Protein AF-A0AAE1KRM5-F1 (afdb_monomer)

Sequence (100 aa):
MLRPPDTVAEANEVTDGQGRATGKGRSDSAGNYRTISLISHASKVMLRIILDRLKPQAENIIAEEQAGFRKGRSTIEQIFNLRLLCEKHSNTRESSTTSS

Organism: Petrolisthes cinctipes (NCBI:txid88211)

Foldseek 3Di:
DDDDDDDDDPPPDDDDDDPDPPVQPDPPDPVRDDDDDDDDPVVVVVVVVVCVVCQVVVVVVDDPLDQPPHPPRDPVVNVVVVVVVVVVVVVVVVVVVVPD

pLDDT: mean 77.48, std 19.53, range [36.22, 97.81]

Structure (mmCIF, N/CA/C/O backbone):
data_AF-A0AAE1KRM5-F1
#
_entry.id   AF-A0AAE1KRM5-F1
#
loop_
_atom_site.group_PDB
_atom_site.id
_atom_site.type_symbol
_atom_site.label_atom_id
_atom_site.label_alt_id
_atom_site.label_comp_id
_atom_site.label_asym_id
_atom_site.label_entity_id
_atom_site.label_seq_id
_atom_site.pdbx_PDB_ins_code
_atom_site.Cartn_x
_atom_site.Cartn_y
_atom_site.Cartn_z
_atom_site.occupancy
_atom_site.B_iso_or_equiv
_atom_site.auth_seq_id
_atom_site.auth_comp_id
_atom_site.auth_asym_id
_atom_site.auth_atom_id
_atom_site.pdbx_PDB_model_num
ATOM 1 N N . MET A 1 1 ? 28.192 -60.877 30.411 1.00 42.03 1 MET A N 1
ATOM 2 C CA . MET A 1 1 ? 27.270 -59.976 29.689 1.00 42.03 1 MET A CA 1
ATOM 3 C C . MET A 1 1 ? 26.685 -59.019 30.720 1.00 42.03 1 MET A C 1
ATOM 5 O O . MET A 1 1 ? 25.714 -59.351 31.385 1.00 42.03 1 MET A O 1
ATOM 9 N N . LEU A 1 2 ? 27.401 -57.925 30.991 1.00 42.94 2 LEU A N 1
ATOM 10 C CA . LEU A 1 2 ? 27.091 -56.989 32.076 1.00 42.94 2 LEU A CA 1
ATOM 11 C C . LEU A 1 2 ? 26.034 -55.997 31.567 1.00 42.94 2 LEU A C 1
ATOM 13 O O . LEU A 1 2 ? 26.283 -55.306 30.582 1.00 42.94 2 LEU A O 1
ATOM 17 N N . ARG A 1 3 ? 24.852 -55.960 32.193 1.00 52.88 3 ARG A N 1
ATOM 18 C CA . ARG A 1 3 ? 23.859 -54.904 31.946 1.00 52.88 3 ARG A CA 1
ATOM 19 C C . ARG A 1 3 ? 24.357 -53.601 32.590 1.00 52.88 3 ARG A C 1
ATOM 21 O O . ARG A 1 3 ? 24.772 -53.666 33.748 1.00 52.88 3 ARG A O 1
ATOM 28 N N . PRO A 1 4 ? 24.344 -52.455 31.889 1.00 60.34 4 PRO A N 1
ATOM 29 C CA . PRO A 1 4 ? 24.636 -51.174 32.516 1.00 60.34 4 PRO A CA 1
ATOM 30 C C . PRO A 1 4 ? 23.488 -50.751 33.455 1.00 60.34 4 PRO A C 1
ATOM 32 O O . PRO A 1 4 ? 22.331 -51.064 33.164 1.00 60.34 4 PRO A O 1
ATOM 35 N N . PRO A 1 5 ? 23.808 -50.092 34.583 1.00 53.25 5 PRO A N 1
ATOM 36 C CA . PRO A 1 5 ? 22.839 -49.631 35.572 1.00 53.25 5 PRO A CA 1
ATOM 37 C C . PRO A 1 5 ? 22.061 -48.403 35.085 1.00 53.25 5 PRO A C 1
ATOM 39 O O . PRO A 1 5 ? 22.586 -47.566 34.352 1.00 53.25 5 PRO A O 1
ATOM 42 N N . ASP A 1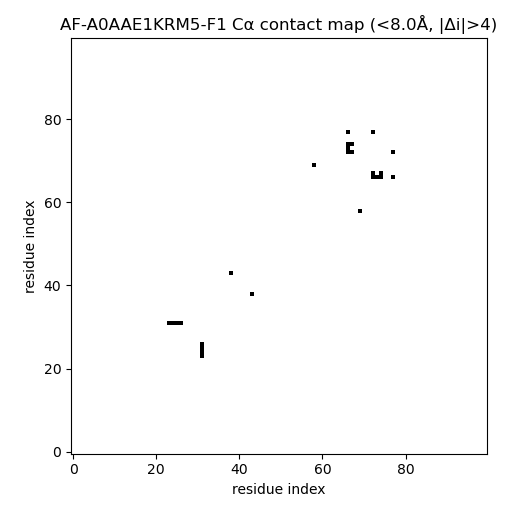 6 ? 20.813 -48.312 35.538 1.00 48.34 6 ASP A N 1
ATOM 43 C CA . ASP A 1 6 ? 19.918 -47.178 35.349 1.00 48.34 6 ASP A CA 1
ATOM 44 C C . ASP A 1 6 ? 20.537 -45.887 35.911 1.00 48.34 6 ASP A C 1
ATOM 46 O O . ASP A 1 6 ? 20.768 -45.772 37.115 1.00 48.34 6 ASP A O 1
ATOM 50 N N . THR A 1 7 ? 20.753 -44.890 35.050 1.00 51.34 7 THR A N 1
ATOM 51 C CA . THR A 1 7 ? 21.002 -43.507 35.476 1.00 51.34 7 THR A CA 1
ATOM 52 C C . THR A 1 7 ? 19.821 -42.660 35.043 1.00 51.34 7 THR A C 1
ATOM 54 O O . THR A 1 7 ? 19.734 -42.183 33.912 1.00 51.34 7 THR A O 1
ATOM 57 N N . VAL A 1 8 ? 18.899 -42.485 35.982 1.00 48.94 8 VAL A N 1
ATOM 58 C CA . VAL A 1 8 ? 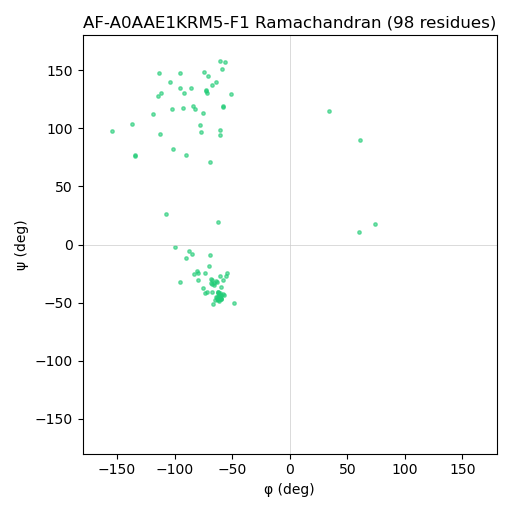17.959 -41.370 36.004 1.00 48.94 8 VAL A CA 1
ATOM 59 C C . VAL A 1 8 ? 18.747 -40.056 36.024 1.00 48.94 8 VAL A C 1
ATOM 61 O O . VAL A 1 8 ? 19.509 -39.785 36.947 1.00 48.94 8 VAL A O 1
ATOM 64 N N . ALA A 1 9 ? 18.571 -39.237 34.992 1.00 43.41 9 ALA A N 1
ATOM 65 C CA . ALA A 1 9 ? 18.922 -37.821 35.009 1.00 43.41 9 ALA A CA 1
ATOM 66 C C . ALA A 1 9 ? 17.745 -37.052 34.408 1.00 43.41 9 ALA A C 1
ATOM 68 O O . ALA A 1 9 ? 17.715 -36.676 33.238 1.00 43.41 9 ALA A O 1
ATOM 69 N N . GLU A 1 10 ? 16.728 -36.909 35.247 1.00 44.59 10 GLU A N 1
ATOM 70 C CA . GLU A 1 10 ? 15.663 -35.931 35.124 1.00 44.59 10 GLU A CA 1
ATOM 71 C C . GLU A 1 10 ? 16.294 -34.531 35.177 1.00 44.59 10 GLU A C 1
ATOM 73 O O . GLU A 1 10 ? 16.635 -34.024 36.242 1.00 44.59 10 GLU A O 1
ATOM 78 N N . ALA A 1 11 ? 16.501 -33.912 34.014 1.00 41.31 11 ALA A N 1
ATOM 79 C CA . ALA A 1 11 ? 16.786 -32.485 33.918 1.00 41.31 11 ALA A CA 1
ATOM 80 C C . ALA A 1 11 ? 15.452 -31.745 33.787 1.00 41.31 11 ALA A C 1
ATOM 82 O O . ALA A 1 11 ? 15.022 -31.355 32.702 1.00 41.31 11 ALA A O 1
ATOM 83 N N . ASN A 1 12 ? 14.771 -31.616 34.922 1.00 41.84 12 ASN A N 1
ATOM 84 C CA . ASN A 1 12 ? 13.697 -30.659 35.095 1.00 41.84 12 ASN A CA 1
ATOM 85 C C . ASN A 1 12 ? 14.330 -29.277 35.307 1.00 41.84 12 ASN A C 1
ATOM 87 O O . ASN A 1 12 ? 14.739 -28.943 36.416 1.00 41.84 12 ASN A O 1
ATOM 91 N N . GLU A 1 13 ? 14.433 -28.482 34.245 1.00 40.88 13 GLU A N 1
ATOM 92 C CA . GLU A 1 13 ? 14.725 -27.053 34.360 1.00 40.88 13 GLU A CA 1
ATOM 93 C C . GLU A 1 13 ? 13.413 -26.277 34.183 1.00 40.88 13 GLU A C 1
ATOM 95 O O . GLU A 1 13 ? 13.059 -25.797 33.106 1.00 40.88 13 GLU A O 1
ATOM 100 N N . VAL A 1 14 ? 12.653 -26.185 35.276 1.00 53.19 14 VAL A N 1
ATOM 101 C CA . VAL A 1 14 ? 11.682 -25.106 35.459 1.00 53.19 14 VAL A CA 1
ATOM 102 C C . VAL A 1 14 ? 12.481 -23.861 35.815 1.00 53.19 14 VAL A C 1
ATOM 104 O O . VAL A 1 14 ? 13.024 -23.787 36.911 1.00 53.19 14 VAL A O 1
ATOM 107 N N . THR A 1 15 ? 12.498 -22.858 34.939 1.00 43.25 15 THR A N 1
ATOM 108 C CA . THR A 1 15 ? 12.553 -21.464 35.396 1.00 43.25 15 THR A CA 1
ATOM 109 C C . THR A 1 15 ? 11.593 -20.603 34.583 1.00 43.25 15 THR A C 1
ATOM 111 O O . THR A 1 15 ? 11.791 -20.294 33.412 1.00 43.25 15 THR A O 1
ATOM 114 N N . ASP A 1 16 ? 10.483 -20.309 35.252 1.00 36.22 16 ASP A N 1
ATOM 115 C CA . ASP A 1 16 ? 9.787 -19.032 35.308 1.00 36.22 16 ASP A CA 1
ATOM 116 C C . ASP A 1 16 ? 9.772 -18.124 34.071 1.00 36.22 16 ASP A C 1
ATOM 118 O O . ASP A 1 16 ? 10.731 -17.451 33.701 1.00 36.22 16 ASP A O 1
ATOM 122 N N . GLY A 1 17 ? 8.550 -17.962 33.564 1.00 50.78 17 GLY A N 1
ATOM 123 C CA . GLY 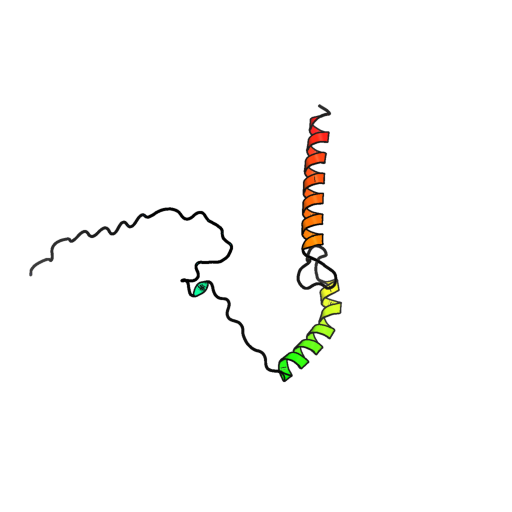A 1 17 ? 7.902 -16.659 33.643 1.00 50.78 17 GLY A CA 1
ATOM 124 C C . GLY A 1 17 ? 8.618 -15.511 32.943 1.00 50.78 17 GLY A C 1
ATOM 125 O O . GLY A 1 17 ? 9.299 -14.708 33.569 1.00 50.78 17 GLY A O 1
ATOM 126 N N . GLN A 1 18 ? 8.290 -15.302 31.669 1.00 43.47 18 GLN A N 1
ATOM 127 C CA . GLN A 1 18 ? 8.357 -13.962 31.094 1.00 43.47 18 GLN A CA 1
ATOM 128 C C . GLN A 1 18 ? 7.108 -13.654 30.274 1.00 43.47 18 GLN A C 1
ATOM 130 O O . GLN A 1 18 ? 7.096 -13.586 29.046 1.00 43.47 18 GLN A O 1
ATOM 135 N N . GLY A 1 19 ? 6.038 -13.370 31.016 1.00 49.34 19 GLY A N 1
ATOM 136 C CA . GLY A 1 19 ? 5.074 -12.372 30.591 1.00 49.34 19 GLY A CA 1
ATOM 137 C C . GLY A 1 19 ? 5.78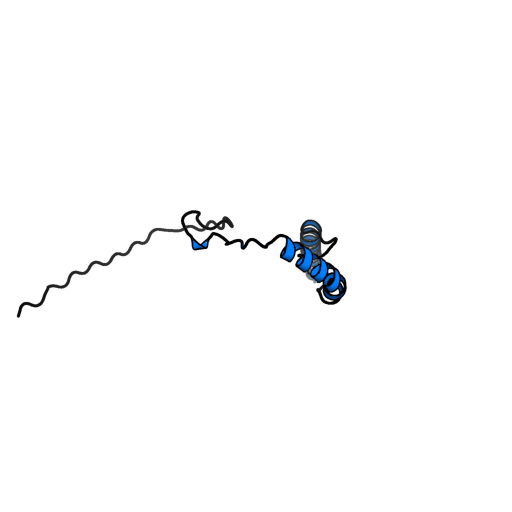5 -11.027 30.456 1.00 49.34 19 GLY A C 1
ATOM 138 O O . GLY A 1 19 ? 5.928 -10.284 31.420 1.00 49.34 19 GLY A O 1
ATOM 139 N N . ARG A 1 20 ? 6.237 -10.707 29.246 1.00 46.84 20 ARG A N 1
ATOM 140 C CA . ARG A 1 20 ? 6.393 -9.323 28.801 1.00 46.84 20 ARG A CA 1
ATOM 141 C C . ARG A 1 20 ? 6.293 -9.302 27.285 1.00 46.84 20 ARG A C 1
ATOM 143 O O . ARG A 1 20 ? 7.259 -9.562 26.577 1.00 46.84 20 ARG A O 1
ATOM 150 N N . ALA A 1 21 ? 5.102 -8.984 26.787 1.00 49.28 21 ALA A N 1
ATOM 151 C CA . ALA A 1 21 ? 4.875 -8.683 25.382 1.00 49.28 21 ALA A CA 1
ATOM 152 C C . ALA A 1 21 ? 5.546 -7.343 25.031 1.00 49.28 21 ALA A C 1
ATOM 154 O O . ALA A 1 21 ? 4.894 -6.322 24.837 1.00 49.28 21 ALA A O 1
ATOM 155 N N . THR A 1 22 ? 6.875 -7.316 24.979 1.00 48.12 22 THR A N 1
ATOM 156 C CA . THR A 1 22 ? 7.576 -6.312 24.185 1.00 48.12 22 THR A CA 1
ATOM 157 C C . THR A 1 22 ? 7.568 -6.839 22.762 1.00 48.12 22 THR A C 1
ATOM 159 O O . THR A 1 22 ? 8.130 -7.896 22.510 1.00 48.12 22 THR A O 1
ATOM 162 N N . GLY A 1 23 ? 6.917 -6.138 21.831 1.00 60.09 23 GLY A N 1
ATOM 163 C CA . GLY A 1 23 ? 6.729 -6.549 20.427 1.00 60.09 23 GLY A CA 1
ATOM 164 C C . GLY A 1 23 ? 8.008 -6.714 19.586 1.00 60.09 23 GLY A C 1
ATOM 165 O O . GLY A 1 23 ? 7.953 -6.668 18.362 1.00 60.09 23 GLY A O 1
ATOM 166 N N . LYS A 1 24 ? 9.163 -6.870 20.231 1.00 63.47 24 LYS A N 1
ATOM 167 C CA . LYS A 1 24 ? 10.462 -7.196 19.658 1.00 63.47 24 LYS A CA 1
ATOM 168 C C . LYS A 1 24 ? 10.872 -8.529 20.275 1.00 63.47 24 LYS A C 1
ATOM 170 O O . LYS A 1 24 ? 11.087 -8.597 21.483 1.00 63.47 24 LYS A O 1
ATOM 175 N N . GLY A 1 25 ? 10.921 -9.583 19.460 1.00 70.94 25 GLY A N 1
ATOM 176 C CA . GLY A 1 25 ? 11.460 -10.869 19.894 1.00 70.94 25 GLY A CA 1
ATOM 177 C C . GLY A 1 25 ? 12.893 -10.713 20.418 1.00 70.94 25 GLY A C 1
ATOM 178 O O . GLY A 1 25 ? 13.574 -9.737 20.095 1.00 70.94 25 GLY A O 1
ATOM 179 N N . ARG A 1 26 ? 13.343 -11.656 21.253 1.00 75.75 26 ARG A N 1
ATOM 180 C CA . ARG A 1 26 ? 14.695 -11.645 21.835 1.00 75.75 26 ARG A CA 1
ATOM 181 C C . ARG A 1 26 ? 15.751 -11.473 20.735 1.00 75.75 26 ARG A C 1
ATOM 183 O O . ARG A 1 26 ? 15.745 -12.215 19.755 1.00 75.75 26 ARG A O 1
ATOM 190 N N . SER A 1 27 ? 16.669 -10.523 20.900 1.00 67.38 27 SER A N 1
ATOM 191 C CA . SER A 1 27 ? 17.760 -10.247 19.943 1.00 67.38 27 SER A CA 1
ATOM 192 C C . SER A 1 27 ? 18.614 -11.472 19.620 1.00 67.38 27 SER A C 1
ATOM 194 O O . SER A 1 27 ? 19.220 -11.541 18.551 1.00 67.38 27 SER A O 1
ATOM 196 N N . ASP A 1 28 ? 18.623 -12.427 20.546 1.00 76.38 28 ASP A N 1
ATOM 197 C CA . ASP A 1 28 ? 19.490 -13.599 20.546 1.00 76.38 28 ASP A CA 1
ATOM 198 C C . ASP A 1 28 ? 18.921 -14.748 19.702 1.00 76.38 28 ASP A C 1
ATOM 200 O O . ASP A 1 28 ? 19.596 -15.748 19.476 1.00 76.38 28 ASP A O 1
ATOM 204 N N . SER A 1 29 ? 17.678 -14.633 19.219 1.00 77.88 29 SER A N 1
ATOM 205 C CA . SER A 1 29 ? 17.070 -15.650 18.358 1.00 77.88 29 SER A CA 1
ATOM 206 C C . SER A 1 29 ? 17.095 -15.200 16.898 1.00 77.88 29 SER A C 1
ATOM 208 O O . SER A 1 29 ? 16.422 -14.243 16.516 1.00 77.88 29 SER A O 1
ATOM 210 N N . ALA A 1 30 ? 17.821 -15.940 16.056 1.00 72.44 30 ALA A N 1
ATOM 211 C CA . ALA A 1 30 ? 17.947 -15.667 14.620 1.00 72.44 30 ALA A CA 1
ATOM 212 C C . ALA A 1 30 ? 16.592 -15.590 13.880 1.00 72.44 30 ALA A C 1
ATOM 214 O O . ALA A 1 30 ? 16.466 -14.855 12.904 1.00 72.44 30 ALA A O 1
ATOM 215 N N . GLY A 1 31 ? 15.554 -16.278 14.376 1.00 80.25 31 GLY A N 1
ATOM 216 C CA . GLY A 1 31 ? 14.193 -16.230 13.824 1.00 80.25 31 GLY A CA 1
ATOM 217 C C . GLY A 1 31 ? 13.450 -14.900 14.014 1.00 80.25 31 GLY A C 1
ATOM 218 O O . GLY A 1 31 ? 12.393 -14.710 13.421 1.00 80.25 31 GLY A O 1
ATOM 219 N N . ASN A 1 32 ? 13.989 -13.965 14.805 1.00 84.94 32 ASN A N 1
ATOM 220 C CA . ASN A 1 32 ? 13.374 -12.655 15.038 1.00 84.94 32 ASN A CA 1
ATOM 221 C C . ASN A 1 32 ? 13.772 -11.598 13.995 1.00 84.94 32 ASN A C 1
ATOM 223 O O . ASN A 1 32 ? 13.231 -10.489 14.007 1.00 84.94 32 ASN A O 1
ATOM 227 N N . TYR A 1 33 ? 14.687 -11.928 13.078 1.00 84.50 33 TYR A N 1
ATOM 228 C CA . TYR A 1 33 ? 15.094 -11.039 11.993 1.00 84.50 33 TYR A CA 1
ATOM 229 C C . 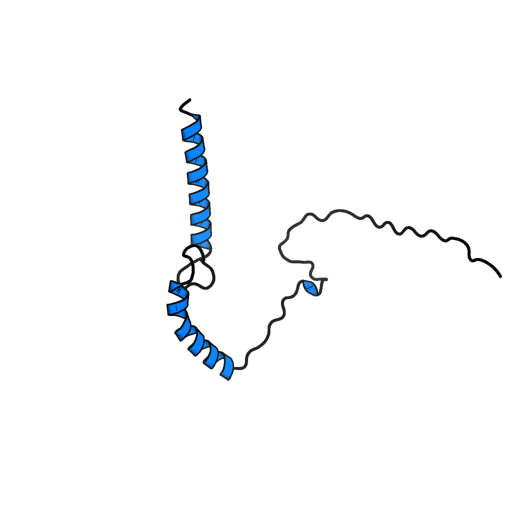TYR A 1 33 ? 14.313 -11.335 10.715 1.00 84.50 33 TYR A C 1
ATOM 231 O O . TYR A 1 33 ? 14.168 -12.478 10.288 1.00 84.50 33 TYR A O 1
ATOM 239 N N . ARG A 1 34 ? 13.839 -10.273 10.059 1.00 84.44 34 ARG A N 1
ATOM 240 C CA . ARG A 1 34 ? 13.227 -10.353 8.731 1.00 84.44 34 ARG A CA 1
ATOM 241 C C . ARG A 1 34 ? 14.293 -10.111 7.666 1.00 84.44 34 ARG A C 1
ATOM 243 O O . ARG A 1 34 ? 14.845 -9.015 7.596 1.00 84.44 34 ARG A O 1
ATOM 250 N N . THR A 1 35 ? 14.542 -11.099 6.812 1.00 91.31 35 THR A N 1
ATOM 251 C CA . THR A 1 35 ? 15.419 -10.940 5.644 1.00 91.31 35 THR A CA 1
ATOM 252 C C . THR A 1 35 ? 14.831 -9.927 4.661 1.00 91.31 35 THR A C 1
ATOM 254 O O . THR A 1 35 ? 13.626 -9.919 4.409 1.00 91.31 35 THR A O 1
ATOM 257 N N . ILE A 1 36 ? 15.686 -9.081 4.083 1.00 91.06 36 ILE A N 1
ATOM 258 C CA . ILE A 1 36 ? 15.318 -8.141 3.020 1.00 91.06 36 ILE A CA 1
ATOM 259 C C . ILE A 1 36 ? 16.058 -8.549 1.748 1.00 91.06 36 ILE A C 1
ATOM 261 O O . ILE A 1 36 ? 17.280 -8.683 1.752 1.00 91.06 36 ILE A O 1
ATOM 265 N N . SER A 1 37 ? 15.321 -8.716 0.652 1.00 91.94 37 SER A N 1
ATOM 266 C CA . SER A 1 37 ? 15.901 -8.944 -0.672 1.00 91.94 37 SER A CA 1
ATOM 267 C C . SER A 1 37 ? 16.098 -7.616 -1.396 1.00 91.94 37 SER A C 1
ATOM 269 O O . SER A 1 37 ? 15.181 -6.796 -1.479 1.00 91.94 37 SER A O 1
ATOM 271 N N . LEU A 1 38 ? 17.295 -7.398 -1.937 1.00 94.94 38 LEU A N 1
ATOM 272 C CA . LEU A 1 38 ? 17.599 -6.206 -2.724 1.00 94.94 38 LEU A CA 1
ATOM 273 C C . LEU A 1 38 ? 17.197 -6.415 -4.185 1.00 94.94 38 LEU A C 1
ATOM 275 O O . LEU A 1 38 ? 17.486 -7.444 -4.788 1.00 94.94 38 LEU A O 1
ATOM 279 N N . ILE A 1 39 ? 16.544 -5.405 -4.755 1.00 94.50 39 ILE A N 1
ATOM 280 C CA . ILE A 1 39 ? 16.085 -5.400 -6.146 1.00 94.50 39 ILE A CA 1
ATOM 281 C C . ILE A 1 39 ? 17.019 -4.514 -6.979 1.00 94.50 39 ILE A C 1
ATOM 283 O O . ILE A 1 39 ? 17.417 -3.430 -6.534 1.00 94.50 39 ILE A O 1
ATOM 287 N N . SER A 1 40 ? 17.345 -4.956 -8.198 1.00 97.19 40 SER A N 1
ATOM 288 C CA . SER A 1 40 ? 18.165 -4.194 -9.150 1.00 97.19 40 SER A CA 1
ATOM 289 C C . SER A 1 40 ? 17.520 -2.848 -9.527 1.00 97.19 40 SER A C 1
ATOM 291 O O . SER A 1 40 ? 16.305 -2.669 -9.416 1.00 97.19 40 SER A O 1
ATOM 293 N N . HIS A 1 41 ? 18.315 -1.885 -10.006 1.00 96.88 41 HIS A N 1
ATOM 294 C CA . HIS A 1 41 ? 17.782 -0.585 -10.440 1.00 96.88 41 HIS A CA 1
ATOM 295 C C . HIS A 1 41 ? 16.781 -0.711 -11.596 1.00 96.88 41 HIS A C 1
ATOM 297 O O . HIS A 1 41 ? 15.693 -0.143 -11.517 1.00 96.88 41 HIS A O 1
ATOM 303 N N . ALA A 1 42 ? 17.103 -1.504 -12.622 1.00 97.31 42 ALA A N 1
ATOM 304 C CA . ALA A 1 42 ? 16.212 -1.726 -13.760 1.00 97.31 42 ALA A CA 1
ATOM 305 C C . ALA A 1 42 ? 14.865 -2.330 -13.321 1.00 97.31 42 ALA A C 1
ATOM 307 O O . ALA A 1 42 ? 13.800 -1.862 -13.724 1.00 97.31 42 ALA A O 1
ATOM 308 N N . SER A 1 43 ? 14.899 -3.314 -12.418 1.00 97.44 43 SER A N 1
ATOM 309 C CA . SER A 1 43 ? 13.689 -3.948 -11.890 1.00 97.44 43 SER A CA 1
ATOM 310 C C . SER A 1 43 ? 12.833 -2.983 -11.060 1.00 97.44 43 SER A C 1
ATOM 312 O O . SER A 1 43 ? 11.611 -3.049 -11.147 1.00 97.44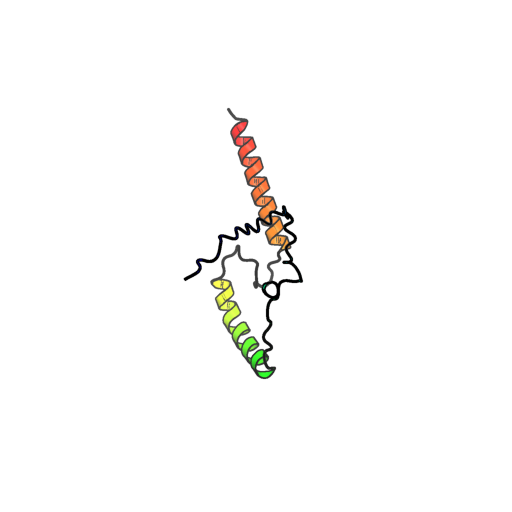 43 SER A O 1
ATOM 314 N N . LYS A 1 44 ? 13.424 -2.043 -10.305 1.00 96.62 44 LYS A N 1
ATOM 315 C CA . LYS A 1 44 ? 12.650 -1.009 -9.586 1.00 96.62 44 LYS A CA 1
ATOM 316 C C . LYS A 1 44 ? 11.855 -0.117 -10.539 1.00 96.62 44 LYS A C 1
ATOM 318 O O . LYS A 1 44 ? 10.695 0.174 -10.258 1.00 96.62 44 LYS A O 1
ATOM 323 N N . VAL A 1 45 ? 12.459 0.292 -11.658 1.00 97.81 45 VAL A N 1
ATOM 324 C CA . VAL A 1 45 ? 11.778 1.109 -12.678 1.00 97.81 45 VAL A CA 1
ATOM 325 C C . VAL A 1 45 ? 10.596 0.340 -13.264 1.00 97.81 45 VAL A C 1
ATOM 327 O O . VAL A 1 45 ? 9.480 0.854 -13.299 1.00 97.81 45 VAL A O 1
ATOM 330 N N . MET A 1 46 ? 10.810 -0.922 -13.640 1.00 97.69 46 MET A N 1
ATOM 331 C CA . MET A 1 46 ? 9.745 -1.783 -14.157 1.00 97.69 46 MET A CA 1
ATOM 332 C C . MET A 1 46 ? 8.609 -1.976 -13.143 1.00 97.69 46 MET A C 1
ATOM 334 O O . MET A 1 46 ? 7.439 -1.810 -13.487 1.00 97.69 46 MET A O 1
ATOM 338 N N . LEU A 1 47 ? 8.939 -2.268 -11.883 1.00 97.00 47 LEU A N 1
ATOM 339 C CA . LEU A 1 47 ? 7.953 -2.421 -10.811 1.00 97.00 47 LEU A CA 1
ATOM 340 C C . LEU A 1 47 ? 7.139 -1.149 -10.601 1.00 97.00 47 LEU A C 1
ATOM 342 O O . LEU A 1 47 ? 5.940 -1.235 -10.347 1.00 97.00 47 LEU A O 1
ATOM 346 N N . ARG A 1 48 ? 7.761 0.028 -10.734 1.00 96.81 48 ARG A N 1
ATOM 347 C CA . ARG A 1 48 ? 7.043 1.293 -10.604 1.00 96.81 48 ARG A CA 1
ATOM 348 C C . ARG A 1 48 ? 5.989 1.460 -11.696 1.00 96.81 48 ARG A C 1
ATOM 350 O O . ARG A 1 48 ? 4.852 1.786 -11.376 1.00 96.81 48 ARG A O 1
ATOM 357 N N . ILE A 1 49 ? 6.341 1.155 -12.944 1.00 97.50 49 ILE A N 1
ATOM 358 C CA . ILE A 1 49 ? 5.408 1.205 -14.079 1.00 97.50 49 ILE A CA 1
ATOM 359 C C . ILE A 1 49 ? 4.232 0.244 -13.857 1.00 97.50 49 ILE A C 1
ATOM 361 O O . ILE A 1 49 ? 3.079 0.614 -14.068 1.00 97.50 49 ILE A O 1
ATOM 365 N N . ILE A 1 50 ? 4.507 -0.985 -13.409 1.00 97.19 50 ILE A N 1
ATOM 366 C CA . ILE A 1 50 ? 3.463 -1.980 -13.121 1.00 97.19 50 ILE A CA 1
ATOM 367 C C . ILE A 1 50 ? 2.548 -1.494 -11.991 1.00 97.19 50 ILE A C 1
ATOM 369 O O . ILE A 1 50 ? 1.326 -1.547 -12.124 1.00 97.19 50 ILE A O 1
ATOM 373 N N . LEU A 1 51 ? 3.130 -0.988 -10.900 1.00 95.56 51 LEU A N 1
ATOM 374 C CA . LEU A 1 51 ? 2.385 -0.480 -9.751 1.00 95.56 51 LEU A CA 1
ATOM 375 C C . LEU A 1 51 ? 1.458 0.664 -10.156 1.00 95.56 51 LEU A C 1
ATOM 377 O O . LEU A 1 51 ? 0.286 0.646 -9.791 1.00 95.56 51 LEU A O 1
ATOM 381 N N . ASP A 1 52 ? 1.955 1.627 -10.931 1.00 95.44 52 ASP A N 1
ATOM 382 C CA . ASP A 1 52 ? 1.173 2.795 -11.342 1.00 95.44 52 ASP A CA 1
ATOM 383 C C . ASP A 1 52 ? -0.022 2.398 -12.232 1.00 95.44 52 ASP A C 1
ATOM 385 O O . ASP A 1 52 ? -1.088 3.006 -12.136 1.00 95.44 52 ASP A O 1
ATOM 389 N N . ARG A 1 53 ? 0.105 1.321 -13.022 1.00 96.12 53 ARG A N 1
ATOM 390 C CA . ARG A 1 53 ? -1.003 0.757 -13.816 1.00 96.12 53 ARG A CA 1
ATOM 391 C C . ARG A 1 53 ? -2.015 -0.024 -12.978 1.00 96.12 53 ARG A C 1
ATOM 393 O O . ARG A 1 53 ? -3.206 0.040 -13.265 1.00 96.12 53 ARG A O 1
ATOM 400 N N . LEU A 1 54 ? -1.556 -0.760 -11.965 1.00 94.81 54 LEU A N 1
ATOM 401 C CA . LEU A 1 54 ? -2.421 -1.601 -11.130 1.00 94.81 54 LEU A CA 1
ATOM 402 C C . LEU A 1 54 ? -3.167 -0.796 -10.060 1.00 94.81 54 LEU A C 1
ATOM 404 O O . LEU A 1 54 ? -4.288 -1.136 -9.688 1.00 94.81 54 LEU A O 1
ATOM 408 N N . LYS A 1 55 ? -2.563 0.293 -9.578 1.00 93.00 55 LYS A N 1
ATOM 409 C CA . LYS A 1 55 ? -3.102 1.130 -8.505 1.00 93.00 55 LYS A CA 1
ATOM 410 C C . LYS A 1 55 ? -4.574 1.542 -8.685 1.00 93.00 55 LYS A C 1
ATOM 412 O O . LYS A 1 55 ? -5.328 1.322 -7.741 1.00 93.00 55 LYS A O 1
ATOM 417 N N . PRO A 1 56 ? -5.033 2.086 -9.832 1.00 92.06 56 PRO A N 1
ATOM 418 C CA . PRO A 1 56 ? -6.440 2.469 -9.987 1.00 92.06 56 PRO A CA 1
ATOM 419 C C . PRO A 1 56 ? -7.401 1.276 -9.906 1.00 92.06 56 PRO A C 1
ATOM 421 O O . PRO A 1 56 ? -8.513 1.423 -9.414 1.00 92.06 56 PRO A O 1
ATOM 424 N N . GLN A 1 57 ? -6.980 0.089 -10.350 1.00 92.81 57 GLN A N 1
ATOM 425 C CA . GLN A 1 57 ? -7.798 -1.121 -10.244 1.00 92.81 57 GLN A CA 1
ATOM 426 C C . GLN A 1 57 ? -7.854 -1.619 -8.798 1.00 92.81 57 GLN A C 1
ATOM 428 O O . GLN A 1 57 ? -8.919 -1.982 -8.311 1.00 92.81 57 GLN A O 1
ATOM 433 N N . ALA A 1 58 ? -6.718 -1.590 -8.099 1.00 91.19 58 ALA A N 1
ATOM 434 C CA . ALA A 1 58 ? -6.633 -2.004 -6.706 1.00 91.19 58 ALA A CA 1
ATOM 435 C C . ALA A 1 58 ? -7.499 -1.126 -5.788 1.00 91.19 58 ALA A C 1
ATOM 437 O O . ALA A 1 58 ? -8.194 -1.659 -4.931 1.00 91.19 58 ALA A O 1
ATOM 438 N N . GLU A 1 59 ? -7.529 0.195 -5.991 1.00 89.19 59 GLU A N 1
ATOM 439 C CA . GLU A 1 59 ? -8.352 1.103 -5.172 1.00 89.19 59 GLU A CA 1
ATOM 440 C C . GLU A 1 59 ? -9.860 0.793 -5.254 1.00 89.19 59 GLU A C 1
ATOM 442 O O . GLU A 1 59 ? -10.571 1.032 -4.278 1.00 89.19 59 GLU A O 1
ATOM 447 N N . ASN A 1 60 ? -10.334 0.211 -6.364 1.00 87.81 60 ASN A N 1
ATOM 448 C CA . ASN A 1 60 ? -11.732 -0.211 -6.529 1.00 87.81 60 ASN A CA 1
ATOM 449 C C . ASN A 1 60 ? -12.046 -1.562 -5.865 1.00 87.81 60 ASN A C 1
ATOM 451 O O . ASN A 1 60 ? -13.207 -1.858 -5.604 1.00 87.81 60 ASN A O 1
ATOM 455 N N . ILE A 1 61 ? -11.032 -2.402 -5.641 1.00 91.50 61 ILE A N 1
ATOM 456 C CA . ILE A 1 61 ? -11.192 -3.756 -5.086 1.00 91.50 61 ILE A CA 1
ATOM 457 C C . ILE A 1 61 ? -10.969 -3.751 -3.569 1.00 91.50 61 ILE A C 1
ATOM 459 O O . ILE A 1 61 ? -11.564 -4.545 -2.843 1.00 91.50 61 ILE A O 1
ATOM 463 N N . ILE A 1 62 ? -10.087 -2.879 -3.079 1.00 90.38 62 ILE A N 1
ATOM 464 C CA . ILE A 1 62 ? -9.714 -2.827 -1.667 1.00 90.38 62 ILE A CA 1
ATOM 465 C C . ILE A 1 62 ? -10.867 -2.250 -0.832 1.00 90.38 62 ILE A C 1
ATOM 467 O O . ILE A 1 62 ? -11.375 -1.162 -1.112 1.00 90.38 62 ILE A O 1
ATOM 471 N N . ALA A 1 63 ? -11.209 -2.964 0.243 1.00 87.62 63 ALA A N 1
ATOM 472 C CA . ALA A 1 63 ? -12.231 -2.574 1.209 1.00 87.62 63 ALA A CA 1
ATOM 473 C C . ALA A 1 63 ? -11.927 -1.216 1.869 1.00 87.62 63 ALA A C 1
ATOM 475 O O . ALA A 1 63 ? -10.765 -0.814 2.007 1.00 87.62 63 ALA A O 1
ATOM 476 N N . GLU A 1 64 ? -12.968 -0.491 2.270 1.00 85.19 64 GLU A N 1
ATOM 477 C CA . GLU A 1 64 ? -12.817 0.862 2.812 1.00 85.19 64 GLU A CA 1
ATOM 478 C C . GLU A 1 64 ? -12.097 0.874 4.170 1.00 85.19 64 GLU A C 1
ATOM 480 O O . GLU A 1 64 ? -11.343 1.798 4.480 1.00 85.19 64 GLU A O 1
ATOM 485 N N . GLU A 1 65 ? -12.264 -0.189 4.953 1.00 86.25 65 GLU A N 1
ATOM 486 C CA . GLU A 1 65 ? -11.652 -0.365 6.267 1.00 86.25 65 GLU A CA 1
ATOM 487 C C . GLU A 1 65 ? -10.137 -0.593 6.180 1.00 86.25 65 GLU A C 1
ATOM 489 O O . GLU A 1 65 ? -9.415 -0.422 7.167 1.00 86.25 65 GLU A O 1
ATOM 494 N N . GLN A 1 66 ? -9.633 -0.977 5.004 1.00 88.50 66 GLN A N 1
ATOM 495 C CA . GLN A 1 66 ? -8.216 -1.224 4.794 1.00 88.50 66 GLN A CA 1
ATOM 496 C C . GLN A 1 66 ? -7.462 0.101 4.648 1.00 88.50 66 GLN A C 1
ATOM 498 O O . GLN A 1 66 ? -7.447 0.718 3.586 1.00 88.50 66 GLN A O 1
ATOM 503 N N . ALA A 1 67 ? -6.768 0.521 5.702 1.00 87.31 67 ALA A N 1
ATOM 504 C CA . ALA A 1 67 ? -5.932 1.723 5.667 1.00 87.31 67 ALA A CA 1
ATOM 505 C C . ALA A 1 67 ? -4.526 1.467 5.085 1.00 87.31 67 ALA A C 1
ATOM 507 O O . ALA A 1 67 ? -3.878 2.379 4.571 1.00 87.31 67 ALA A O 1
ATOM 508 N N . GLY A 1 68 ? -4.033 0.227 5.165 1.00 89.88 68 GLY A N 1
ATOM 509 C CA . GLY A 1 68 ? -2.682 -0.130 4.735 1.00 89.88 68 GLY A CA 1
ATOM 510 C C . GLY A 1 68 ? -2.492 -0.016 3.221 1.00 89.88 68 GLY A C 1
ATOM 511 O O . GLY A 1 68 ? -3.338 -0.458 2.450 1.00 89.88 68 GLY A O 1
ATOM 512 N N . PHE A 1 69 ? -1.352 0.538 2.795 1.00 85.94 69 PHE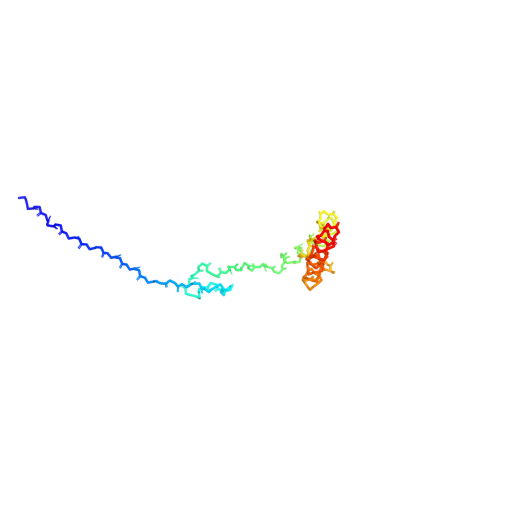 A N 1
ATOM 513 C CA . PHE A 1 69 ? -0.942 0.652 1.384 1.00 85.94 69 PHE A CA 1
ATOM 514 C C . PHE A 1 69 ? -1.887 1.458 0.471 1.00 85.94 69 PHE A C 1
ATOM 516 O O . PHE A 1 69 ? -1.684 1.475 -0.745 1.00 85.94 69 PHE A O 1
ATOM 523 N N . ARG A 1 70 ? -2.866 2.176 1.035 1.00 89.31 70 ARG A N 1
ATOM 524 C CA . ARG A 1 70 ? -3.761 3.072 0.294 1.00 89.31 70 ARG A CA 1
ATOM 525 C C . ARG A 1 70 ? -3.273 4.510 0.331 1.00 89.31 70 ARG A C 1
ATOM 527 O O . ARG A 1 70 ? -2.670 4.970 1.302 1.00 89.31 70 ARG A O 1
ATOM 534 N N . LYS A 1 71 ? -3.541 5.254 -0.743 1.00 86.81 71 LYS A N 1
ATOM 535 C CA . LYS A 1 71 ? -3.243 6.691 -0.762 1.00 86.81 71 LYS A CA 1
ATOM 536 C C . LYS A 1 71 ? -4.252 7.429 0.125 1.00 86.81 71 LYS A C 1
ATOM 538 O O . LYS A 1 71 ? -5.449 7.231 -0.020 1.00 86.81 71 LYS A O 1
ATOM 543 N N . GLY A 1 72 ? -3.764 8.324 0.985 1.00 87.69 72 GLY A N 1
ATOM 544 C CA . GLY A 1 72 ? -4.626 9.219 1.765 1.00 87.69 72 GLY A CA 1
ATOM 545 C C . GLY A 1 72 ? -5.366 8.553 2.926 1.00 87.69 72 GLY A C 1
ATOM 546 O O . GLY A 1 72 ? -6.334 9.123 3.404 1.00 87.69 72 GLY A O 1
ATOM 547 N N . ARG A 1 73 ? -4.931 7.368 3.370 1.00 88.94 73 ARG A N 1
ATOM 548 C CA . ARG A 1 73 ? -5.404 6.736 4.606 1.00 88.94 73 ARG A CA 1
ATOM 549 C C . ARG A 1 73 ? -4.264 6.715 5.618 1.00 88.94 73 ARG A C 1
ATOM 551 O O . ARG A 1 73 ? -3.150 6.306 5.285 1.00 88.94 73 ARG A O 1
ATOM 558 N N . SER A 1 74 ? -4.530 7.170 6.839 1.00 90.12 74 SER A N 1
ATOM 559 C CA . SER A 1 74 ? -3.550 7.190 7.931 1.00 90.12 74 SER A CA 1
ATOM 560 C C . SER A 1 74 ? -3.932 6.230 9.055 1.00 90.12 74 SER A C 1
ATOM 562 O O . SER A 1 74 ? -5.105 6.071 9.391 1.00 90.12 74 SER A O 1
ATOM 564 N N . THR A 1 75 ? -2.932 5.645 9.720 1.00 90.19 75 THR A N 1
ATOM 565 C CA . THR A 1 75 ? -3.144 4.850 10.942 1.00 90.19 75 THR A CA 1
ATOM 566 C C . THR A 1 75 ? -3.828 5.673 12.039 1.00 90.19 75 THR A C 1
ATOM 568 O O . THR A 1 75 ? -4.593 5.128 12.829 1.00 90.19 75 THR A O 1
ATOM 571 N N . ILE A 1 76 ? -3.589 6.988 12.074 1.00 92.81 76 ILE A N 1
ATOM 572 C CA . ILE A 1 76 ? -4.196 7.894 13.059 1.00 92.81 76 ILE A CA 1
ATOM 573 C C . ILE A 1 76 ? -5.714 7.957 12.869 1.00 92.81 76 ILE A C 1
ATOM 575 O O . ILE A 1 76 ? -6.456 7.796 13.837 1.00 92.81 76 ILE A O 1
ATOM 579 N N . GLU A 1 77 ? -6.172 8.134 11.628 1.00 90.31 77 GLU A N 1
ATOM 580 C CA . GLU A 1 77 ? -7.600 8.170 11.288 1.00 90.31 77 GLU A CA 1
ATOM 581 C C . GLU A 1 77 ? -8.275 6.847 11.653 1.00 90.31 77 GLU A C 1
ATOM 583 O O . GLU A 1 77 ? -9.351 6.839 12.245 1.00 90.31 77 GLU A O 1
ATOM 588 N 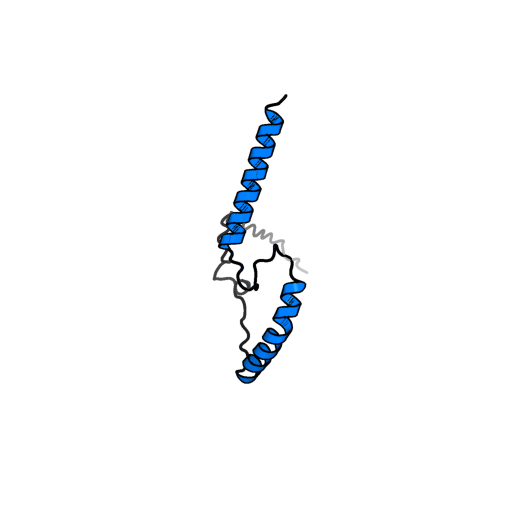N . GLN A 1 78 ? -7.609 5.720 11.388 1.00 91.88 78 GLN A N 1
ATOM 589 C CA . GLN A 1 78 ? -8.163 4.408 11.707 1.00 91.88 78 GLN A CA 1
ATOM 590 C C . GLN A 1 78 ? -8.277 4.172 13.221 1.00 91.88 78 GLN A C 1
ATOM 592 O O . GLN A 1 78 ? -9.293 3.660 13.687 1.00 91.88 78 GLN A O 1
ATOM 597 N N . ILE A 1 79 ? -7.273 4.580 14.008 1.00 94.06 79 ILE A N 1
ATOM 598 C CA . ILE A 1 79 ? -7.337 4.512 15.478 1.00 94.06 79 ILE A CA 1
ATOM 599 C C . ILE A 1 79 ? -8.469 5.398 16.004 1.00 94.06 79 ILE A C 1
ATOM 601 O O . ILE A 1 79 ? -9.195 4.992 16.912 1.00 94.06 79 ILE A O 1
ATOM 605 N N . PHE A 1 80 ? -8.628 6.596 15.444 1.00 94.06 80 PHE A N 1
ATOM 606 C CA . PHE A 1 80 ? -9.706 7.502 15.821 1.00 94.06 80 PHE A CA 1
ATOM 607 C C . PHE A 1 80 ? -11.085 6.894 15.534 1.00 94.06 80 PHE A C 1
ATOM 609 O O . PHE A 1 80 ? -11.926 6.844 16.431 1.00 94.06 80 PHE A O 1
ATOM 616 N N . ASN A 1 81 ? -11.287 6.348 14.332 1.00 92.19 81 ASN A N 1
ATOM 617 C CA . ASN A 1 81 ? -12.530 5.678 13.952 1.00 92.19 81 ASN A CA 1
ATOM 618 C C . ASN A 1 81 ? -12.863 4.519 14.901 1.00 92.19 81 ASN A C 1
ATOM 620 O O . ASN A 1 81 ? -14.003 4.397 15.345 1.00 92.19 81 ASN A O 1
ATOM 624 N N . LEU A 1 82 ? -11.867 3.706 15.271 1.00 93.25 82 LEU A N 1
ATOM 625 C CA . LEU A 1 82 ? -12.048 2.621 16.238 1.00 93.25 82 LEU A CA 1
ATOM 626 C C . LEU A 1 82 ? -12.475 3.138 17.616 1.00 93.25 82 LEU A C 1
ATOM 628 O O . LEU A 1 82 ? -13.403 2.593 18.208 1.00 93.25 82 LEU A O 1
ATOM 632 N N . ARG A 1 83 ? -11.844 4.206 18.120 1.00 95.31 83 ARG A N 1
ATOM 633 C CA . ARG A 1 83 ? -12.226 4.816 19.405 1.00 95.31 83 ARG A CA 1
ATOM 634 C C . ARG A 1 83 ? -13.664 5.323 19.383 1.00 95.31 83 ARG A C 1
ATOM 636 O O . ARG A 1 83 ? -14.419 5.018 20.300 1.00 95.31 83 ARG A O 1
ATOM 643 N N . LEU A 1 84 ? -14.046 6.026 18.317 1.00 95.44 84 LEU A N 1
ATOM 644 C CA . LEU A 1 84 ? -15.397 6.554 18.154 1.00 95.44 84 LEU A CA 1
ATOM 645 C C . LEU A 1 84 ? -16.447 5.435 18.096 1.00 95.44 84 LEU A C 1
ATOM 647 O O . LEU A 1 84 ? -17.518 5.559 18.685 1.00 95.44 84 LEU A O 1
ATOM 651 N N . LEU A 1 85 ? -16.150 4.333 17.401 1.00 94.00 85 LEU A N 1
ATOM 652 C CA . LEU A 1 85 ? -17.032 3.164 17.352 1.00 94.00 85 LEU A CA 1
ATOM 653 C C . LEU A 1 85 ? -17.201 2.527 18.736 1.00 94.00 85 LEU A C 1
ATOM 655 O O . LEU A 1 85 ? -18.328 2.237 19.137 1.00 94.00 85 LEU A O 1
ATOM 659 N N . CYS A 1 86 ? -16.107 2.354 19.483 1.00 94.56 86 CYS A N 1
ATOM 660 C CA . CYS A 1 86 ? -16.156 1.832 20.849 1.00 94.56 86 CYS A CA 1
ATOM 661 C C . CYS A 1 86 ? -17.004 2.718 21.773 1.00 94.56 86 CYS A C 1
ATOM 663 O O . CYS A 1 86 ? -17.853 2.207 22.501 1.00 94.56 86 CYS A O 1
ATOM 665 N N . GLU A 1 87 ? -16.814 4.037 21.714 1.00 93.88 87 GLU A N 1
ATOM 666 C CA . GLU A 1 87 ? -17.561 5.000 22.529 1.00 93.88 87 GLU A CA 1
ATOM 667 C C . GLU A 1 87 ? -19.062 4.968 22.215 1.00 93.88 87 GLU A C 1
ATOM 669 O O . GLU A 1 87 ? -19.890 4.834 23.118 1.00 93.88 87 GLU A O 1
ATOM 674 N N . LYS A 1 88 ? -19.429 4.985 20.927 1.00 93.69 88 LYS A N 1
ATOM 675 C CA . LYS A 1 88 ? -20.831 4.874 20.496 1.00 93.69 88 LYS A CA 1
ATOM 676 C C . LYS A 1 88 ? -21.492 3.592 21.002 1.00 93.69 88 LYS A C 1
ATOM 678 O O . LYS A 1 88 ? -22.634 3.632 21.463 1.00 93.69 88 LYS A O 1
ATOM 683 N N . HIS A 1 89 ? -20.789 2.461 20.936 1.00 90.44 89 HIS A N 1
ATOM 684 C CA . HIS A 1 89 ? -21.306 1.188 21.439 1.00 90.44 89 HIS A CA 1
ATOM 685 C C . HIS A 1 89 ? -21.436 1.144 22.965 1.00 90.44 89 HIS A C 1
ATOM 687 O O . HIS A 1 89 ? -22.361 0.497 23.454 1.00 90.44 89 HIS A O 1
ATOM 693 N N . SER A 1 90 ? -20.558 1.821 23.711 1.00 87.62 90 SER A N 1
ATOM 694 C CA . SER A 1 90 ? -20.677 1.945 25.170 1.00 87.62 90 SER A CA 1
ATOM 695 C C . SER A 1 90 ? -21.912 2.764 25.551 1.00 87.62 90 SER A C 1
ATOM 697 O O . SER A 1 90 ? -22.776 2.280 26.277 1.00 87.62 90 SER A O 1
ATOM 699 N N . ASN A 1 91 ? -22.072 3.949 24.956 1.00 79.62 91 ASN A N 1
ATOM 700 C CA . ASN A 1 91 ? -23.177 4.860 25.272 1.00 79.62 91 ASN A CA 1
ATOM 701 C C . ASN A 1 91 ? -24.550 4.280 24.879 1.00 79.62 91 ASN A C 1
ATOM 703 O O . ASN A 1 91 ? -25.545 4.501 25.563 1.00 79.62 91 ASN A O 1
ATOM 707 N N . THR A 1 92 ? -24.610 3.493 23.798 1.00 79.38 92 THR A N 1
ATOM 708 C CA . THR A 1 92 ? -25.847 2.810 23.366 1.00 79.38 92 THR A CA 1
ATOM 709 C C . THR A 1 92 ? -26.278 1.712 24.343 1.00 79.38 92 THR A C 1
ATOM 711 O O . THR A 1 92 ? -27.467 1.428 24.475 1.00 79.38 92 THR A O 1
ATOM 714 N N . ARG A 1 93 ? -25.332 1.081 25.050 1.00 70.81 93 ARG A N 1
ATOM 715 C CA . ARG A 1 93 ? -25.662 0.091 26.083 1.00 70.81 93 ARG A CA 1
ATOM 716 C C . ARG A 1 93 ? -26.256 0.759 27.321 1.00 70.81 93 ARG A C 1
ATOM 718 O O . ARG A 1 93 ? -27.257 0.268 27.832 1.00 70.81 93 ARG A O 1
ATOM 725 N N . GLU A 1 94 ? -25.712 1.898 27.736 1.00 62.28 94 GLU A N 1
ATOM 726 C CA . GLU A 1 94 ? -26.172 2.630 28.925 1.00 62.28 94 GLU A CA 1
ATOM 727 C C . GLU A 1 94 ? -27.586 3.222 28.773 1.00 62.28 94 GLU A C 1
ATOM 729 O O . GLU A 1 94 ? -28.363 3.224 29.732 1.00 62.28 94 GLU A O 1
ATOM 734 N N . SER A 1 95 ? -27.971 3.653 27.566 1.00 60.69 95 SER A N 1
ATOM 735 C CA . SER A 1 95 ? -29.330 4.147 27.288 1.00 60.69 95 SER A CA 1
ATOM 736 C C . SER A 1 95 ? -30.390 3.039 27.226 1.00 60.69 95 SER A C 1
ATOM 738 O O . SER A 1 95 ? -31.561 3.295 27.498 1.00 60.69 95 SER A O 1
ATOM 740 N N . SER A 1 96 ? -29.998 1.795 26.923 1.00 60.72 96 SER A N 1
ATOM 741 C CA . SER A 1 96 ? -30.904 0.635 26.933 1.00 60.72 96 SER A CA 1
ATOM 742 C C . SER A 1 96 ? -31.166 0.065 28.334 1.00 60.72 96 SER A C 1
ATOM 744 O O . SER A 1 96 ? -32.213 -0.531 28.562 1.00 60.72 96 SER A O 1
ATOM 746 N N . THR A 1 97 ? -30.256 0.281 29.291 1.00 59.78 97 THR A N 1
ATOM 747 C CA . THR A 1 97 ? -30.384 -0.206 30.678 1.00 59.78 97 THR A CA 1
ATOM 748 C C . THR A 1 97 ? -31.087 0.769 31.623 1.00 59.78 97 THR A C 1
ATOM 750 O O . THR A 1 97 ? -31.426 0.387 32.734 1.00 59.78 97 THR A O 1
ATOM 753 N N . THR A 1 98 ? -31.300 2.023 31.214 1.00 58.38 98 THR A N 1
ATOM 754 C CA . THR A 1 98 ? -31.925 3.078 32.039 1.00 58.38 98 THR A CA 1
ATOM 755 C C . THR A 1 98 ? -33.412 3.311 31.738 1.00 58.38 98 THR A C 1
ATOM 757 O O . THR A 1 98 ? -34.043 4.125 32.404 1.00 58.38 98 THR A O 1
ATOM 760 N N . SER A 1 99 ? -33.992 2.595 30.765 1.00 56.25 99 SER A N 1
ATOM 761 C CA . SER A 1 99 ? -35.434 2.625 30.438 1.00 56.25 99 SER A CA 1
ATOM 762 C C . SER A 1 99 ? -36.191 1.353 30.863 1.00 56.25 99 SER A C 1
ATOM 764 O O . SER A 1 99 ? -37.207 1.010 30.261 1.00 56.25 99 SER A O 1
ATOM 766 N N . SER A 1 100 ? -35.713 0.631 31.881 1.00 48.97 100 SER A N 1
ATOM 767 C CA . SER A 1 100 ? -36.458 -0.443 32.564 1.00 48.97 100 SER A CA 1
ATOM 768 C C . SER A 1 100 ? -36.492 -0.205 34.063 1.00 48.97 100 SER A C 1
ATOM 770 O O . SER A 1 100 ? -35.460 0.262 34.593 1.00 48.97 100 SER A O 1
#

Mean predicted aligned error: 15.15 Å

Solvent-accessible surface area (backbone atoms only — not comparable to full-atom values): 6849 Å² total; per-residue (Å²): 137,84,79,82,80,90,77,88,77,85,81,80,81,85,76,78,87,78,93,65,93,58,99,63,65,62,88,86,43,78,87,64,61,81,88,80,86,86,76,56,72,71,56,52,56,53,49,49,58,52,46,66,66,46,47,70,59,47,65,75,71,54,59,89,87,56,44,75,98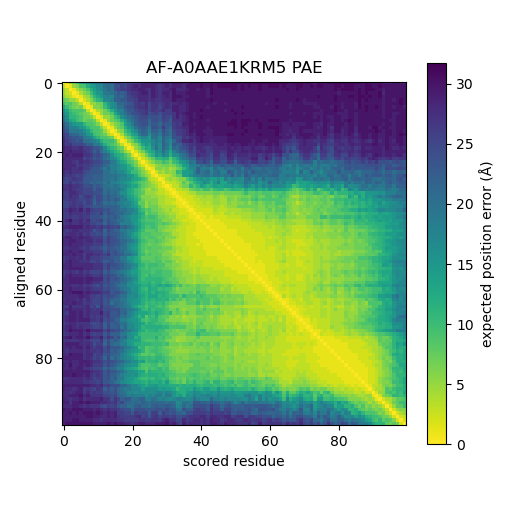,44,88,95,46,50,75,65,60,54,54,48,52,51,51,53,53,53,52,54,55,52,55,55,51,56,61,66,64,70,78,113

Secondary structure (DSSP, 8-state):
-PPPPP----------------SS--TT-GGGPPP-PPPPHHHHHHHHHHHHHHHHHHHHHS-TT--TT-TT--HHHHHHHHHHHHHHHHHHHHHHHS--

InterPro domains:
  IPR000477 Reverse transcriptase domain [PF00078] (30-88)
  IPR043502 DNA/RNA polymerase superfamily [SSF56672] (29-86)

Radius of gyration: 27.81 Å; Cα contacts (8 Å, |Δi|>4): 13; chains: 1; bounding box: 64×69×50 Å